Protein AF-A0A1Z2LA65-F1 (afdb_monomer_lite)

Secondary structure (DSSP, 8-state):
---PPP-SSSEEEEEEEEETTEEEEEEEETTT--EEEEEEETTS-EEEEESSGGGHHHHHHHHHTT---

pLDDT: mean 73.12, std 16.72, range [35.62, 89.81]

Foldseek 3Di:
DDDDPDDPDDWDFDDWDDDPQKIWTWTADPVPNFIKIWMAGVVGHTQGIDSDPVCRVVSVVCSVVVNDD

Structure (mmCIF, N/CA/C/O backbone):
data_AF-A0A1Z2LA65-F1
#
_entry.id   AF-A0A1Z2LA65-F1
#
loop_
_atom_site.group_PDB
_atom_site.id
_atom_site.type_symbol
_atom_site.label_atom_id
_atom_site.label_alt_id
_atom_site.label_comp_id
_atom_site.label_asym_id
_atom_site.label_entity_id
_atom_site.label_seq_id
_atom_site.pdbx_PDB_ins_code
_atom_site.Cartn_x
_atom_site.Cartn_y
_atom_site.Cartn_z
_atom_site.occupancy
_atom_site.B_iso_or_equiv
_atom_site.auth_seq_id
_atom_site.auth_comp_id
_atom_site.auth_asym_id
_atom_site.auth_atom_id
_atom_site.pdbx_PDB_model_num
ATOM 1 N N . MET A 1 1 ? -11.864 16.041 -0.414 1.00 35.62 1 MET A N 1
ATOM 2 C CA . MET A 1 1 ? -11.377 15.528 -1.713 1.00 35.62 1 MET A CA 1
ATOM 3 C C . MET A 1 1 ? -9.857 15.518 -1.626 1.00 35.62 1 MET A C 1
ATOM 5 O O . MET A 1 1 ? -9.257 16.578 -1.722 1.00 35.62 1 MET A O 1
ATOM 9 N N . ALA A 1 2 ? -9.245 14.385 -1.269 1.00 39.09 2 ALA A N 1
ATOM 10 C CA . ALA A 1 2 ? -7.793 14.311 -1.104 1.00 39.09 2 ALA A CA 1
ATOM 11 C C . ALA A 1 2 ? -7.143 14.167 -2.486 1.00 39.09 2 ALA A C 1
ATOM 13 O O . ALA A 1 2 ? -7.384 13.190 -3.193 1.00 39.09 2 ALA A O 1
ATOM 14 N N . ILE A 1 3 ? -6.377 15.178 -2.888 1.00 41.88 3 ILE A N 1
ATOM 15 C CA . ILE A 1 3 ? -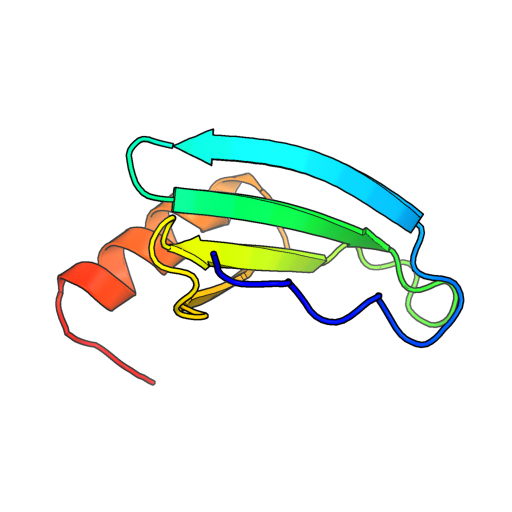5.587 15.164 -4.118 1.00 41.88 3 ILE A CA 1
ATOM 16 C C . ILE A 1 3 ? -4.277 14.462 -3.761 1.00 41.88 3 ILE A C 1
ATOM 18 O O . ILE A 1 3 ? -3.465 15.010 -3.018 1.00 41.88 3 ILE A O 1
ATOM 22 N N . LEU A 1 4 ? -4.103 13.226 -4.233 1.00 44.81 4 LEU A N 1
ATOM 23 C CA . LEU A 1 4 ? -2.819 12.530 -4.145 1.00 44.81 4 LEU A CA 1
ATOM 24 C C . LEU A 1 4 ? -1.766 13.375 -4.883 1.00 44.81 4 LEU A C 1
ATOM 26 O O . LEU A 1 4 ? -2.045 13.818 -6.003 1.00 44.81 4 LEU A O 1
ATOM 30 N N . PRO A 1 5 ? -0.587 13.637 -4.291 1.00 45.97 5 PRO A N 1
ATOM 31 C CA . PRO A 1 5 ? 0.453 14.385 -4.980 1.00 45.97 5 PRO A CA 1
ATOM 32 C C . PRO A 1 5 ? 0.849 13.635 -6.263 1.00 45.97 5 PRO A C 1
ATOM 34 O O . PRO A 1 5 ? 0.972 12.406 -6.231 1.00 45.97 5 PRO A O 1
ATOM 37 N N . PRO A 1 6 ? 1.024 14.334 -7.399 1.00 43.81 6 PRO A N 1
ATOM 38 C CA . PRO A 1 6 ? 1.467 13.690 -8.625 1.00 43.81 6 PRO A CA 1
ATOM 39 C C . PRO A 1 6 ? 2.843 13.057 -8.380 1.00 43.81 6 PRO A C 1
ATOM 41 O O . PRO A 1 6 ? 3.685 13.683 -7.729 1.00 43.81 6 PRO A O 1
ATOM 44 N N . PRO A 1 7 ? 3.091 11.828 -8.862 1.00 49.22 7 PRO A N 1
ATOM 45 C CA . PRO A 1 7 ? 4.368 11.171 -8.648 1.00 49.22 7 PRO A CA 1
ATOM 46 C C . PRO A 1 7 ? 5.473 11.982 -9.330 1.00 49.22 7 PRO A C 1
ATOM 48 O O . PRO A 1 7 ? 5.509 12.139 -10.552 1.00 49.22 7 PRO A O 1
ATOM 51 N N . THR A 1 8 ? 6.374 12.537 -8.530 1.00 48.97 8 THR A N 1
ATOM 52 C CA . THR A 1 8 ? 7.528 13.296 -8.999 1.00 48.97 8 THR A CA 1
ATOM 53 C C . THR A 1 8 ? 8.617 12.335 -9.471 1.00 48.97 8 THR A C 1
ATOM 55 O O . THR A 1 8 ? 9.346 11.755 -8.673 1.00 48.97 8 THR A O 1
ATOM 58 N N . GLY A 1 9 ? 8.731 12.201 -10.795 1.00 43.03 9 GLY A N 1
ATOM 59 C CA . GLY A 1 9 ? 9.831 11.527 -11.492 1.00 43.03 9 GLY A CA 1
ATOM 60 C C . GLY A 1 9 ? 9.454 10.147 -12.022 1.00 43.03 9 GLY A C 1
ATOM 61 O O . GLY A 1 9 ? 9.187 9.259 -11.226 1.00 43.03 9 GLY A O 1
ATOM 62 N N . ASN A 1 10 ? 9.434 9.991 -13.356 1.00 48.94 10 ASN A N 1
ATOM 63 C CA . ASN A 1 10 ? 9.347 8.745 -14.146 1.00 48.94 10 ASN A CA 1
ATOM 64 C C . ASN A 1 10 ? 8.733 7.528 -13.426 1.00 48.94 10 ASN A C 1
ATOM 66 O O . ASN A 1 10 ? 9.297 6.442 -13.454 1.00 48.94 10 ASN A O 1
ATOM 70 N N . THR A 1 11 ? 7.612 7.696 -12.732 1.00 52.03 11 THR A N 1
ATOM 71 C CA . THR A 1 11 ? 6.986 6.609 -11.988 1.00 52.03 11 THR A CA 1
ATOM 72 C C . THR A 1 11 ? 5.902 6.075 -12.893 1.00 52.03 11 THR A C 1
ATOM 74 O O . THR A 1 11 ? 4.886 6.739 -13.104 1.00 52.03 11 THR A O 1
ATOM 77 N N . VAL A 1 12 ? 6.132 4.899 -13.468 1.00 55.03 12 VAL A N 1
ATOM 78 C CA . VAL A 1 12 ? 5.049 4.158 -14.107 1.00 55.03 12 VAL A CA 1
ATOM 79 C C . VAL A 1 12 ? 4.126 3.718 -12.975 1.00 55.03 12 VAL A C 1
ATOM 81 O O . VAL A 1 12 ? 4.563 3.048 -12.036 1.00 55.03 12 VAL A O 1
ATOM 84 N N . MET A 1 13 ? 2.884 4.203 -13.007 1.00 59.22 13 MET A N 1
ATOM 85 C CA . MET A 1 13 ? 1.844 3.702 -12.118 1.00 59.22 13 MET A CA 1
ATOM 86 C C . MET A 1 13 ? 1.380 2.357 -12.669 1.00 59.22 13 MET A C 1
ATOM 88 O O . MET A 1 13 ? 0.734 2.286 -13.713 1.00 59.22 13 MET A O 1
ATOM 92 N N . ASP A 1 14 ? 1.775 1.312 -11.961 1.00 64.50 14 ASP A N 1
ATOM 93 C CA . ASP A 1 14 ? 1.440 -0.085 -12.201 1.00 64.50 14 ASP A CA 1
ATOM 94 C C . ASP A 1 14 ? 0.060 -0.407 -11.564 1.00 64.50 14 ASP A C 1
ATOM 96 O O . ASP A 1 14 ? -0.577 0.497 -11.004 1.00 64.50 14 ASP A O 1
ATOM 100 N N . PRO A 1 15 ? -0.489 -1.637 -11.677 1.00 68.44 15 PRO A N 1
ATOM 101 C CA . PRO A 1 15 ? -1.881 -1.917 -11.337 1.00 68.44 15 PRO A CA 1
ATOM 102 C C . PRO A 1 15 ? -2.271 -1.485 -9.922 1.00 68.44 15 PRO A C 1
ATOM 104 O O . PRO A 1 15 ? -1.489 -1.528 -8.975 1.00 68.44 15 PRO A O 1
ATOM 107 N N . VAL A 1 16 ? -3.531 -1.082 -9.789 1.00 77.75 16 VAL A N 1
ATOM 108 C CA . VAL A 1 16 ? -4.108 -0.637 -8.524 1.00 77.75 16 VAL A CA 1
ATOM 109 C C . VAL A 1 16 ? -4.873 -1.793 -7.895 1.00 77.75 16 VAL A C 1
ATOM 111 O O . VAL A 1 16 ? -5.846 -2.283 -8.468 1.00 77.75 16 VAL A O 1
ATOM 114 N N . ILE A 1 17 ? -4.471 -2.205 -6.695 1.00 81.38 17 ILE A N 1
ATOM 115 C CA . ILE A 1 17 ? -5.197 -3.203 -5.905 1.00 81.38 17 ILE A CA 1
ATOM 116 C C . ILE A 1 17 ? -6.072 -2.463 -4.896 1.00 81.38 17 ILE A C 1
ATOM 118 O O . ILE A 1 17 ? -5.583 -1.700 -4.065 1.00 81.38 17 ILE A O 1
ATOM 122 N N . ARG A 1 18 ? -7.385 -2.697 -4.951 1.00 79.94 18 ARG A N 1
ATOM 123 C CA . ARG A 1 18 ? -8.334 -2.225 -3.935 1.00 79.94 18 ARG A CA 1
ATOM 124 C C . ARG A 1 18 ? -8.708 -3.365 -3.003 1.00 79.94 18 ARG A C 1
ATOM 126 O O . ARG A 1 18 ? -9.147 -4.413 -3.462 1.00 79.94 18 ARG A O 1
ATOM 133 N N . SER A 1 19 ? -8.586 -3.126 -1.701 1.00 77.44 19 SER A N 1
ATOM 134 C CA . SER A 1 19 ? -9.025 -4.054 -0.660 1.00 77.44 19 SER A CA 1
ATOM 135 C C . SER A 1 19 ? -9.795 -3.286 0.411 1.00 77.44 19 SER A C 1
ATOM 137 O O . SER A 1 19 ? -9.208 -2.596 1.242 1.00 77.44 19 SER A O 1
ATOM 139 N N . GLY A 1 20 ? -11.128 -3.344 0.358 1.00 82.75 20 GLY A N 1
ATOM 140 C CA . GLY A 1 20 ? -11.999 -2.614 1.285 1.00 82.75 20 GLY A CA 1
ATOM 141 C C . GLY A 1 20 ? -11.727 -1.104 1.288 1.00 82.75 20 GLY A C 1
ATOM 142 O O . GLY A 1 20 ? -11.858 -0.441 0.260 1.00 82.75 20 GLY A O 1
ATOM 143 N N . ARG A 1 21 ? -11.324 -0.571 2.449 1.00 87.25 21 ARG A N 1
ATOM 144 C CA . ARG A 1 21 ? -10.958 0.844 2.656 1.00 87.25 21 ARG A CA 1
ATOM 145 C C . ARG A 1 21 ? -9.502 1.170 2.300 1.00 87.25 21 ARG A C 1
ATOM 147 O O . ARG A 1 21 ? -8.988 2.200 2.724 1.00 87.25 21 ARG A O 1
ATOM 154 N N . TYR A 1 22 ? -8.833 0.299 1.550 1.00 87.31 22 TYR A N 1
ATOM 155 C CA . TYR A 1 22 ? -7.417 0.420 1.224 1.00 87.31 22 TYR A CA 1
ATOM 156 C C . TYR A 1 22 ? -7.165 0.376 -0.280 1.00 87.31 22 TYR A C 1
ATOM 158 O O . TYR A 1 22 ? -7.832 -0.334 -1.038 1.00 87.31 22 TYR A O 1
ATOM 166 N N . LEU A 1 23 ? -6.171 1.149 -0.696 1.00 89.12 23 LEU A N 1
ATOM 167 C CA . LEU A 1 23 ? -5.697 1.300 -2.059 1.00 89.12 23 LEU A CA 1
ATOM 168 C C . LEU A 1 23 ? -4.200 1.015 -2.071 1.00 89.12 23 LEU A C 1
ATOM 170 O O . LEU A 1 23 ? -3.455 1.687 -1.367 1.00 89.12 23 LEU A O 1
ATOM 174 N N . ALA A 1 24 ? -3.751 0.068 -2.882 1.00 87.25 24 ALA A N 1
ATOM 175 C CA . ALA A 1 24 ? -2.338 -0.141 -3.142 1.00 87.25 24 ALA A CA 1
ATOM 176 C C . ALA A 1 24 ? -2.017 0.202 -4.597 1.00 87.25 24 ALA A C 1
ATOM 178 O O . ALA A 1 24 ? -2.714 -0.254 -5.502 1.00 87.25 24 ALA A O 1
ATOM 179 N N . VAL A 1 25 ? -0.978 1.003 -4.814 1.00 86.81 25 VAL A N 1
ATOM 180 C CA . VAL A 1 25 ? -0.511 1.409 -6.146 1.00 86.81 25 VAL A CA 1
ATOM 181 C C . VAL A 1 25 ? 0.904 0.892 -6.333 1.00 86.81 25 VAL A C 1
ATOM 183 O O . VAL A 1 25 ? 1.794 1.203 -5.534 1.00 86.81 25 VAL A O 1
ATOM 186 N N . GLY A 1 26 ? 1.094 0.094 -7.381 1.00 83.25 26 GLY A N 1
ATOM 187 C CA . GLY A 1 26 ? 2.414 -0.315 -7.830 1.00 83.25 26 GLY A CA 1
ATOM 188 C C . GLY A 1 26 ? 3.174 0.883 -8.399 1.00 83.25 26 GLY A C 1
ATOM 189 O O . GLY A 1 26 ? 2.656 1.628 -9.227 1.00 83.25 26 GLY A O 1
ATOM 190 N N . THR A 1 27 ? 4.403 1.082 -7.950 1.00 77.06 27 THR A N 1
ATOM 191 C CA . THR A 1 27 ? 5.341 2.055 -8.493 1.00 77.06 27 THR A CA 1
ATOM 192 C C . THR A 1 27 ? 6.585 1.311 -8.949 1.00 77.06 27 THR A C 1
ATOM 194 O O . THR A 1 27 ? 7.202 0.552 -8.197 1.00 77.06 27 THR A O 1
ATOM 197 N N . THR A 1 28 ? 6.972 1.515 -10.203 1.00 68.81 28 THR A N 1
ATOM 198 C CA . THR A 1 28 ? 8.241 0.998 -10.716 1.00 68.81 28 THR A CA 1
ATOM 199 C C . THR A 1 28 ? 9.201 2.162 -10.878 1.00 68.81 28 THR A C 1
ATOM 201 O O . THR A 1 28 ? 8.973 3.067 -11.680 1.00 68.81 28 THR A O 1
ATOM 204 N N . SER A 1 29 ? 10.287 2.162 -10.104 1.00 63.09 29 SER A N 1
ATOM 205 C CA . SER A 1 29 ? 11.366 3.128 -10.307 1.00 63.09 29 SER A CA 1
ATOM 206 C C . SER A 1 29 ? 12.344 2.587 -11.347 1.00 63.09 29 SER A C 1
ATOM 208 O O . SER A 1 29 ? 12.956 1.536 -11.140 1.00 63.09 29 SER A O 1
ATOM 210 N N . HIS A 1 30 ? 12.546 3.333 -12.438 1.00 56.81 30 HIS A N 1
ATOM 211 C CA . HIS A 1 30 ? 13.510 2.983 -13.492 1.00 56.81 30 HIS A CA 1
ATOM 212 C C . HIS A 1 30 ? 14.950 2.819 -12.973 1.00 56.81 30 HIS A C 1
ATOM 214 O O . HIS A 1 30 ? 15.752 2.147 -13.611 1.00 56.81 30 HIS A O 1
ATOM 220 N N . LEU A 1 31 ? 15.279 3.406 -11.816 1.00 56.91 31 LEU A N 1
ATOM 221 C CA . LEU A 1 31 ? 16.611 3.330 -11.209 1.00 56.91 31 LEU A CA 1
ATOM 222 C C . LEU A 1 31 ? 16.859 2.039 -10.422 1.00 56.91 31 LEU A C 1
ATOM 224 O O . LEU A 1 31 ? 18.010 1.653 -10.257 1.00 56.91 31 LEU A O 1
ATOM 228 N N . HIS A 1 32 ? 15.808 1.383 -9.920 1.00 56.53 32 HIS A N 1
ATOM 229 C CA . HIS A 1 32 ? 15.961 0.258 -8.992 1.00 56.53 32 HIS A CA 1
ATOM 230 C C . HIS A 1 32 ? 15.458 -1.085 -9.526 1.00 56.53 32 HIS A C 1
ATOM 232 O O . HIS A 1 32 ? 15.693 -2.091 -8.861 1.00 56.53 32 HIS A O 1
ATOM 238 N N . LEU A 1 33 ? 14.778 -1.131 -10.685 1.00 56.62 33 LEU A N 1
ATOM 239 C CA . LEU A 1 33 ? 14.158 -2.346 -11.262 1.00 56.62 33 LEU A CA 1
ATOM 240 C C . LEU A 1 33 ? 13.310 -3.161 -10.259 1.00 56.62 33 LEU A C 1
ATOM 242 O O . LEU A 1 33 ? 12.969 -4.315 -10.505 1.00 56.62 33 LEU A O 1
ATOM 246 N N . ARG A 1 34 ? 12.968 -2.571 -9.111 1.00 61.50 34 ARG A N 1
ATOM 247 C CA . ARG A 1 34 ? 12.184 -3.177 -8.044 1.00 61.50 34 ARG A CA 1
ATOM 248 C C . ARG A 1 34 ? 10.856 -2.448 -8.001 1.00 61.50 34 ARG A C 1
ATOM 250 O O . ARG A 1 34 ? 10.823 -1.233 -7.808 1.00 61.50 34 ARG A O 1
ATOM 257 N N . GLY A 1 35 ? 9.788 -3.203 -8.234 1.00 71.56 35 GLY A N 1
ATOM 258 C CA . GLY A 1 35 ? 8.429 -2.731 -8.026 1.00 71.56 35 GLY A CA 1
ATOM 259 C C . GLY A 1 35 ? 8.176 -2.574 -6.532 1.00 71.56 35 GLY A C 1
ATOM 260 O O . GLY A 1 35 ? 8.425 -3.494 -5.753 1.00 71.56 35 GLY A O 1
ATOM 261 N N . CYS A 1 36 ? 7.702 -1.404 -6.138 1.00 82.31 36 CYS A N 1
ATOM 262 C CA . CYS A 1 36 ? 7.208 -1.140 -4.798 1.00 82.31 36 CYS A CA 1
ATOM 263 C C . CYS A 1 36 ? 5.690 -0.990 -4.878 1.00 82.31 36 CYS A C 1
ATOM 265 O O . CYS A 1 36 ? 5.153 -0.529 -5.874 1.00 82.31 36 CYS A O 1
ATOM 267 N N . TRP A 1 37 ? 4.984 -1.357 -3.825 1.00 87.38 37 TRP A N 1
ATOM 268 C CA . TRP A 1 37 ? 3.545 -1.202 -3.686 1.00 87.38 37 TRP A CA 1
ATOM 269 C C . TRP A 1 37 ? 3.301 -0.270 -2.528 1.00 87.38 37 TRP A C 1
ATOM 271 O O . TRP A 1 37 ? 3.506 -0.640 -1.376 1.00 87.38 37 TRP A O 1
ATOM 281 N N . HIS A 1 38 ? 2.893 0.948 -2.821 1.00 87.38 38 HIS A N 1
ATOM 282 C CA . HIS A 1 38 ? 2.534 1.902 -1.788 1.00 87.38 38 HIS A CA 1
ATOM 283 C C . HIS A 1 38 ? 1.071 1.699 -1.422 1.00 87.38 38 HIS A C 1
ATOM 285 O O . HIS A 1 38 ? 0.248 1.481 -2.306 1.00 87.38 38 HIS A O 1
ATOM 291 N N . VAL A 1 39 ? 0.749 1.739 -0.134 1.00 88.88 39 VAL A N 1
ATOM 292 C CA . VAL A 1 39 ? -0.593 1.464 0.379 1.00 88.88 39 VAL A CA 1
ATOM 293 C C . VAL A 1 39 ? -1.125 2.701 1.092 1.00 88.88 39 VAL A C 1
ATOM 295 O O . VAL A 1 39 ? -0.461 3.282 1.952 1.00 88.88 39 VAL A O 1
ATOM 298 N N . TRP A 1 40 ? -2.350 3.078 0.754 1.00 89.81 40 TRP A N 1
ATOM 299 C CA . TRP A 1 40 ? -3.094 4.186 1.332 1.00 89.81 40 TRP A CA 1
ATOM 300 C C . TRP A 1 40 ? -4.458 3.713 1.822 1.00 89.81 40 TRP A C 1
ATOM 302 O O . TRP A 1 40 ? -5.058 2.789 1.274 1.00 89.81 40 TRP A O 1
ATOM 312 N N . SER A 1 41 ? -4.977 4.387 2.837 1.00 87.50 41 SER A N 1
ATOM 313 C CA . SER A 1 41 ? -6.393 4.357 3.181 1.00 87.50 41 SER A CA 1
ATOM 314 C C . SER A 1 41 ? -7.187 5.169 2.157 1.00 87.50 41 SER A C 1
ATOM 316 O O . SER A 1 41 ? -6.685 6.148 1.604 1.00 87.50 41 SER A O 1
ATOM 318 N N . THR A 1 42 ? -8.452 4.824 1.935 1.00 82.25 42 THR A N 1
ATOM 319 C CA . THR A 1 42 ? -9.378 5.603 1.095 1.00 82.25 42 THR A CA 1
ATOM 320 C C . THR A 1 42 ? -9.642 7.006 1.637 1.00 82.25 42 THR A C 1
ATOM 322 O O . THR A 1 42 ? -10.073 7.871 0.882 1.00 82.25 42 THR A O 1
ATOM 325 N N . ASP A 1 43 ? -9.360 7.238 2.921 1.00 84.62 43 ASP A N 1
ATOM 326 C CA . ASP A 1 43 ? -9.377 8.569 3.540 1.00 84.62 43 ASP A CA 1
ATOM 327 C C . ASP A 1 43 ? -8.174 9.442 3.111 1.00 84.62 43 ASP A C 1
ATOM 329 O O . ASP A 1 43 ? -8.161 10.652 3.304 1.00 84.62 43 ASP A O 1
ATOM 333 N N . GLY A 1 44 ? -7.169 8.840 2.466 1.00 79.00 44 GLY A N 1
ATOM 334 C CA . GLY A 1 44 ? -5.951 9.506 2.000 1.00 79.00 44 GLY A CA 1
ATOM 335 C C . GLY A 1 44 ? -4.739 9.316 2.917 1.00 79.00 44 GLY A C 1
ATOM 336 O O . GLY A 1 44 ? -3.641 9.735 2.557 1.00 79.00 44 GLY A O 1
ATOM 337 N N . ALA A 1 45 ? -4.896 8.657 4.070 1.00 86.06 45 ALA A N 1
ATOM 338 C CA . ALA A 1 45 ? -3.782 8.353 4.970 1.00 86.06 45 ALA A CA 1
ATOM 339 C C . ALA A 1 45 ? -2.803 7.350 4.336 1.00 86.06 45 ALA A C 1
ATOM 341 O O . ALA A 1 45 ? -3.215 6.285 3.874 1.00 86.06 45 ALA A O 1
ATOM 342 N N . TYR A 1 46 ? -1.506 7.664 4.338 1.00 86.56 46 TYR A N 1
ATOM 343 C CA . TYR A 1 46 ? -0.472 6.713 3.930 1.00 86.56 46 TYR A CA 1
ATOM 344 C C . TYR A 1 46 ? -0.256 5.663 5.018 1.00 86.56 46 TYR A C 1
ATOM 346 O O . TYR A 1 46 ? -0.111 5.999 6.191 1.00 86.56 46 TYR A O 1
ATOM 354 N N . ILE A 1 47 ? -0.234 4.397 4.616 1.00 88.56 47 ILE A N 1
ATOM 355 C CA . ILE A 1 47 ? -0.152 3.256 5.533 1.00 88.56 47 ILE A CA 1
ATOM 356 C C . ILE A 1 47 ? 1.256 2.679 5.547 1.00 88.56 47 ILE A C 1
ATOM 358 O O . ILE A 1 47 ? 1.775 2.314 6.597 1.00 88.56 47 ILE A O 1
ATOM 362 N N . GLY A 1 48 ? 1.881 2.588 4.376 1.00 88.19 48 GLY A N 1
ATOM 363 C CA . GLY A 1 48 ? 3.200 1.997 4.231 1.00 88.19 48 GLY A CA 1
ATOM 364 C C . GLY A 1 48 ? 3.460 1.534 2.809 1.00 88.19 48 GLY A C 1
ATOM 365 O O . GLY A 1 48 ? 2.743 1.897 1.875 1.00 88.19 48 GLY A O 1
ATOM 366 N N . TYR A 1 49 ? 4.490 0.710 2.651 1.00 87.75 49 TYR A N 1
ATOM 367 C CA . TYR A 1 49 ? 4.841 0.110 1.373 1.00 87.75 49 TYR A CA 1
ATOM 368 C C . TYR A 1 49 ? 5.172 -1.376 1.525 1.00 87.75 49 TYR A C 1
ATOM 370 O O . TYR A 1 49 ? 5.546 -1.839 2.602 1.00 87.75 49 TYR A O 1
ATOM 378 N N . ALA A 1 50 ? 5.057 -2.108 0.425 1.00 86.19 50 ALA A N 1
ATOM 379 C CA . ALA A 1 50 ? 5.449 -3.500 0.283 1.00 86.19 50 ALA A CA 1
ATOM 380 C C . ALA A 1 50 ? 6.304 -3.670 -0.979 1.00 86.19 50 ALA A C 1
ATOM 382 O O . ALA A 1 50 ? 6.099 -2.980 -1.968 1.00 86.19 50 ALA A O 1
ATOM 383 N N . THR A 1 51 ? 7.263 -4.591 -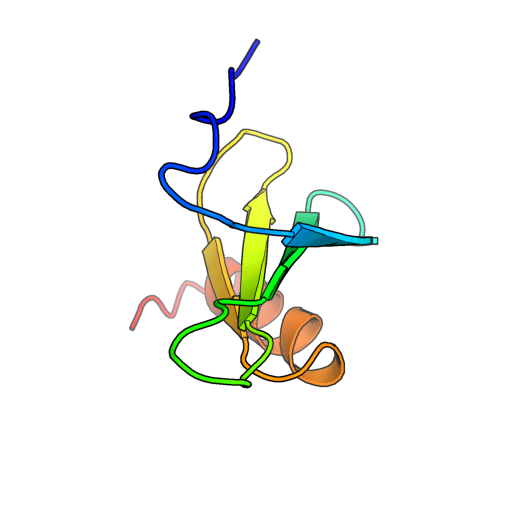0.978 1.00 85.94 51 THR A N 1
ATOM 384 C CA . THR A 1 51 ? 8.046 -4.924 -2.188 1.00 85.94 51 THR A CA 1
ATOM 385 C C . THR A 1 51 ? 7.398 -6.022 -3.029 1.00 85.94 51 THR A C 1
ATOM 387 O O . THR A 1 51 ? 7.894 -6.347 -4.099 1.00 85.94 51 THR A O 1
ATOM 390 N N . ASP A 1 52 ? 6.317 -6.619 -2.530 1.00 83.56 52 ASP A N 1
ATOM 391 C CA . ASP A 1 52 ? 5.576 -7.700 -3.172 1.00 83.56 52 ASP A CA 1
ATOM 392 C C . ASP A 1 52 ? 4.070 -7.500 -2.921 1.00 83.56 52 ASP A C 1
ATOM 394 O O . ASP A 1 52 ? 3.690 -7.152 -1.794 1.00 83.56 52 ASP A O 1
ATOM 398 N N . PRO A 1 53 ? 3.196 -7.698 -3.926 1.00 82.12 53 PRO A N 1
ATOM 399 C CA . PRO A 1 53 ? 1.760 -7.488 -3.763 1.00 82.12 53 PRO A CA 1
ATOM 400 C C . PRO A 1 53 ? 1.122 -8.438 -2.736 1.00 82.12 53 PRO A C 1
ATOM 402 O O . PRO A 1 53 ? 0.153 -8.064 -2.076 1.00 82.12 53 PRO A O 1
ATOM 405 N N . GLY A 1 54 ? 1.677 -9.635 -2.524 1.00 86.19 54 GLY A N 1
ATOM 406 C CA . GLY A 1 54 ? 1.214 -10.578 -1.505 1.00 86.19 54 GLY A CA 1
ATOM 407 C C . GLY A 1 54 ? 1.419 -10.081 -0.070 1.00 86.19 54 GLY A C 1
ATOM 408 O O . GLY A 1 54 ? 0.745 -10.547 0.848 1.00 86.19 54 GLY A O 1
ATOM 409 N N . LEU A 1 55 ? 2.295 -9.093 0.141 1.00 88.06 55 LEU A N 1
ATOM 410 C CA . LEU A 1 55 ? 2.550 -8.497 1.456 1.00 88.06 55 LEU A CA 1
ATOM 411 C C .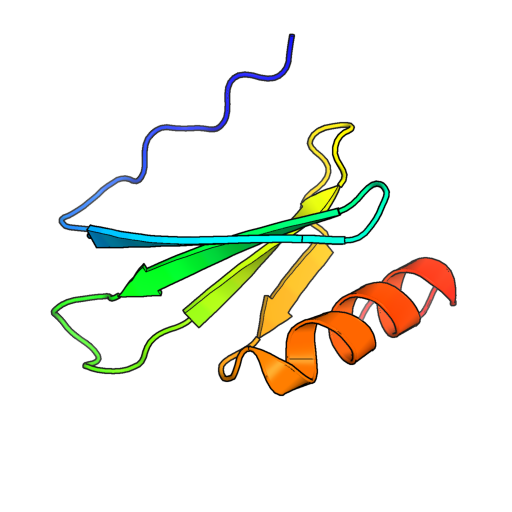 LEU A 1 55 ? 1.626 -7.311 1.781 1.00 88.06 55 LEU A C 1
ATOM 413 O O . LEU A 1 55 ? 1.639 -6.830 2.914 1.00 88.06 55 LEU A O 1
ATOM 417 N N . ILE A 1 56 ? 0.793 -6.850 0.841 1.00 87.94 56 ILE A N 1
ATOM 418 C CA . ILE A 1 56 ? -0.109 -5.701 1.048 1.00 87.94 56 ILE A CA 1
ATOM 419 C C . ILE A 1 56 ? -1.063 -5.953 2.221 1.00 87.94 56 ILE A C 1
ATOM 421 O O . ILE A 1 56 ? -1.230 -5.091 3.084 1.00 87.94 56 ILE A O 1
ATOM 425 N N . SER A 1 57 ? -1.649 -7.150 2.304 1.00 87.94 57 SER A N 1
ATOM 426 C CA . SER A 1 57 ? -2.552 -7.517 3.402 1.00 87.94 57 SER A CA 1
ATOM 427 C C . SER A 1 57 ? -1.855 -7.500 4.763 1.00 87.94 57 SER A C 1
ATOM 429 O O . SER A 1 57 ? -2.473 -7.134 5.758 1.00 87.94 57 SER A O 1
ATOM 431 N N . LEU A 1 58 ? -0.560 -7.832 4.812 1.00 88.88 58 LEU A N 1
ATOM 432 C CA . LEU A 1 58 ? 0.231 -7.760 6.041 1.00 88.88 58 LEU A CA 1
ATOM 433 C C . LEU A 1 58 ? 0.489 -6.307 6.461 1.00 88.88 58 LEU A C 1
ATOM 435 O O . LEU A 1 58 ? 0.399 -5.994 7.647 1.00 88.88 58 LEU A O 1
ATOM 439 N N . VAL A 1 59 ? 0.784 -5.417 5.507 1.00 88.69 59 VAL A N 1
ATOM 440 C CA . VAL A 1 59 ? 0.954 -3.975 5.767 1.00 88.69 59 VAL A CA 1
ATOM 441 C C . VAL A 1 59 ? -0.332 -3.381 6.342 1.00 88.69 59 VAL A C 1
ATOM 443 O O . VAL A 1 59 ? -0.290 -2.692 7.361 1.00 88.69 59 VAL A O 1
ATOM 446 N N . ILE A 1 60 ? -1.478 -3.71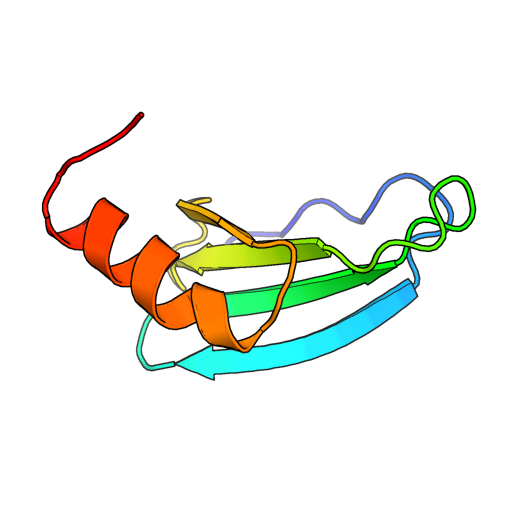3 5.744 1.00 88.31 60 ILE A N 1
ATOM 447 C CA . ILE A 1 60 ? -2.796 -3.295 6.234 1.00 88.31 60 ILE A CA 1
ATOM 448 C C . ILE A 1 60 ? -3.040 -3.822 7.652 1.00 88.31 60 ILE A C 1
ATOM 450 O O . ILE A 1 60 ? -3.376 -3.047 8.546 1.00 88.31 60 ILE A O 1
ATOM 454 N N . ALA A 1 61 ? -2.809 -5.118 7.885 1.00 88.62 61 ALA A N 1
ATOM 455 C CA . ALA A 1 61 ? -3.025 -5.729 9.192 1.00 88.62 61 ALA A CA 1
ATOM 456 C C . ALA A 1 61 ? -2.151 -5.094 10.286 1.00 88.62 61 ALA A C 1
ATOM 458 O O . ALA A 1 61 ? -2.616 -4.902 11.406 1.00 88.62 61 ALA A O 1
ATOM 459 N N . ARG A 1 62 ? -0.895 -4.735 9.990 1.00 87.06 62 ARG A N 1
ATOM 460 C CA . ARG A 1 62 ? -0.018 -4.048 10.957 1.00 87.06 62 ARG A CA 1
ATOM 461 C C . ARG A 1 62 ? -0.557 -2.679 11.357 1.00 87.06 62 ARG A C 1
ATOM 463 O O . A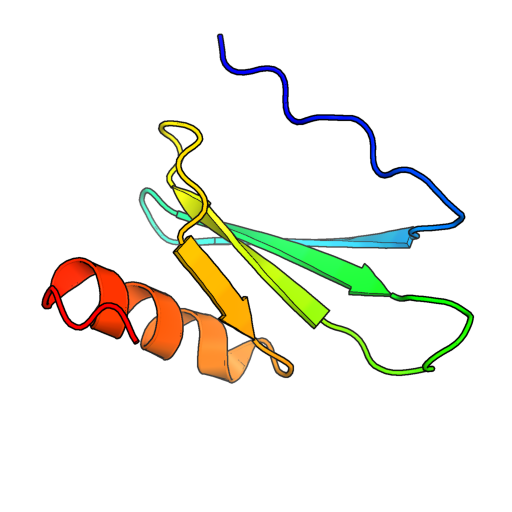RG A 1 62 ? -0.545 -2.348 12.541 1.00 87.06 62 ARG A O 1
ATOM 470 N N . TYR A 1 63 ? -1.063 -1.928 10.384 1.00 85.44 63 TYR A N 1
ATOM 471 C CA . TYR A 1 63 ? -1.663 -0.619 10.616 1.00 85.44 63 TYR A CA 1
ATOM 472 C C . TYR A 1 63 ? -2.942 -0.705 11.454 1.00 85.44 63 TYR A C 1
ATOM 474 O O . TYR A 1 63 ? -3.095 0.047 12.411 1.00 85.44 63 TYR A O 1
ATOM 482 N N . GLU A 1 64 ? -3.832 -1.655 11.156 1.00 85.31 64 GLU A N 1
ATOM 483 C CA . GLU A 1 64 ? -5.056 -1.854 11.946 1.00 85.31 64 GLU A CA 1
ATOM 484 C C . GLU A 1 64 ? -4.770 -2.320 13.379 1.00 85.31 64 GLU A C 1
ATOM 486 O O . GLU A 1 64 ? -5.484 -1.937 14.302 1.00 85.31 64 GLU A O 1
ATOM 491 N N . ASN A 1 65 ? -3.697 -3.087 13.581 1.00 84.56 65 ASN A N 1
ATOM 492 C CA . ASN A 1 65 ? -3.270 -3.559 14.898 1.00 84.56 65 ASN A CA 1
ATOM 493 C C . ASN A 1 65 ? -2.384 -2.554 15.661 1.00 84.56 65 ASN A C 1
ATOM 495 O O . ASN A 1 65 ? -1.758 -2.929 16.654 1.00 84.56 65 ASN A O 1
ATOM 499 N N . GLY A 1 66 ? -2.286 -1.300 15.199 1.00 70.81 66 GLY A N 1
ATOM 500 C CA . GLY A 1 66 ? -1.577 -0.224 15.901 1.00 70.81 66 GLY A CA 1
ATOM 501 C C . GLY A 1 66 ? -0.061 -0.412 16.023 1.00 70.81 66 GLY A C 1
ATOM 502 O O . GLY A 1 66 ? 0.583 0.325 16.763 1.00 70.81 66 GLY A O 1
ATOM 503 N N . HIS A 1 67 ? 0.525 -1.372 15.305 1.00 54.16 67 HIS A N 1
ATOM 504 C CA . HIS A 1 67 ? 1.971 -1.556 15.257 1.00 54.16 67 HIS A CA 1
ATOM 505 C C . HIS A 1 67 ? 2.531 -0.708 14.117 1.00 54.16 67 HIS A C 1
ATOM 507 O O . HIS A 1 67 ? 2.845 -1.200 13.031 1.00 54.16 67 HIS A O 1
ATOM 513 N N . THR A 1 68 ? 2.617 0.597 14.365 1.00 49.47 68 THR A N 1
ATOM 514 C CA . THR A 1 68 ? 3.516 1.468 13.609 1.00 49.47 68 THR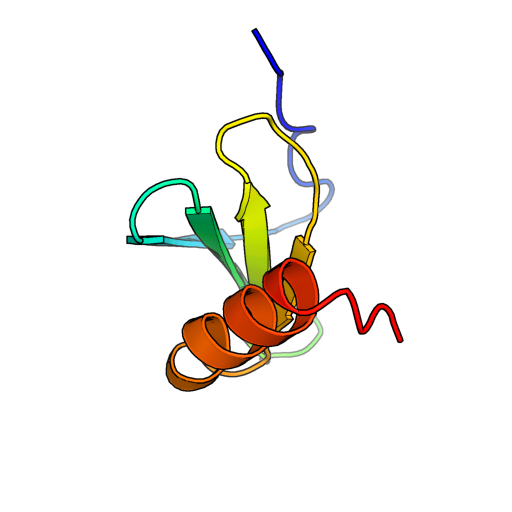 A CA 1
ATOM 515 C C . THR A 1 68 ? 4.959 1.021 13.875 1.00 49.47 68 THR A C 1
ATOM 517 O O . THR A 1 68 ? 5.292 0.819 15.046 1.00 49.47 68 THR A O 1
ATOM 520 N N . PRO A 1 69 ? 5.794 0.809 12.842 1.00 50.34 69 PRO A N 1
ATOM 521 C CA . PRO A 1 69 ? 7.230 0.626 13.037 1.00 50.34 69 PRO A CA 1
ATOM 522 C C . PRO A 1 69 ? 7.884 1.862 13.664 1.00 50.34 69 PRO A C 1
ATOM 524 O O . PRO A 1 69 ? 7.346 2.979 13.476 1.00 50.34 69 PRO A O 1
#

Sequence (69 aa):
MAILPPPTGNTVMDPVIRSGRYLAVGTTSHLHLRGCWHVWSTDGAYIGYATDPGLISLVIARYENGHTP

Organism: NCBI:txid1940

Radius of gyration: 12.07 Å; chains: 1; bounding box: 29×26×30 Å